Protein AF-A0A2E9KUR5-F1 (afdb_monomer_lite)

Structure (mmCIF, N/CA/C/O backbone):
data_AF-A0A2E9KUR5-F1
#
_entry.id   AF-A0A2E9KUR5-F1
#
loop_
_atom_site.group_PDB
_atom_site.id
_atom_site.type_symbol
_atom_site.label_atom_id
_atom_site.label_alt_id
_atom_site.label_comp_id
_atom_site.label_asym_id
_atom_site.label_entity_id
_atom_site.label_seq_id
_atom_site.pdbx_PDB_ins_code
_atom_site.Cartn_x
_atom_site.Cartn_y
_atom_site.Cartn_z
_atom_site.occupancy
_atom_site.B_iso_or_equiv
_atom_site.auth_seq_id
_atom_site.auth_comp_id
_atom_site.auth_asym_id
_atom_site.auth_atom_id
_atom_site.pdbx_PDB_model_num
ATOM 1 N N . MET A 1 1 ? -22.586 -2.011 13.439 1.00 43.84 1 MET A N 1
ATOM 2 C CA . MET A 1 1 ? -21.573 -2.993 13.870 1.00 43.84 1 MET A CA 1
ATOM 3 C C . MET A 1 1 ? -21.877 -4.255 13.092 1.00 43.84 1 MET A C 1
ATOM 5 O O . MET A 1 1 ? -22.824 -4.937 13.451 1.00 43.84 1 MET A O 1
ATOM 9 N N . ASN A 1 2 ? -21.201 -4.456 11.958 1.00 43.31 2 ASN A N 1
ATOM 10 C CA . ASN A 1 2 ? -21.451 -5.602 11.086 1.00 43.31 2 ASN A CA 1
ATOM 11 C C . ASN A 1 2 ? -20.431 -6.692 11.400 1.00 43.31 2 ASN A C 1
ATOM 13 O O . ASN A 1 2 ? -19.225 -6.463 11.422 1.00 43.31 2 ASN A O 1
ATOM 17 N N . GLU A 1 3 ? -20.982 -7.852 11.708 1.00 47.34 3 GLU A N 1
ATOM 18 C CA . GLU A 1 3 ? -20.351 -9.053 12.224 1.00 47.34 3 GLU A CA 1
ATOM 19 C C . GLU A 1 3 ? -19.924 -9.960 11.055 1.00 47.34 3 GLU A C 1
ATOM 21 O O . GLU A 1 3 ? -20.411 -11.072 10.916 1.00 47.34 3 GLU A O 1
ATOM 26 N N . ASP A 1 4 ? -19.013 -9.470 10.203 1.00 52.12 4 ASP A N 1
ATOM 27 C CA . ASP A 1 4 ? -18.301 -10.263 9.175 1.00 52.12 4 ASP A CA 1
ATOM 28 C C . ASP A 1 4 ? -16.801 -10.407 9.515 1.00 52.12 4 ASP A C 1
ATOM 30 O O . ASP A 1 4 ? -15.937 -10.646 8.673 1.00 52.12 4 ASP A O 1
ATOM 34 N N . THR A 1 5 ? -16.471 -10.317 10.803 1.00 53.66 5 THR A N 1
ATOM 35 C CA . THR A 1 5 ? -15.111 -10.423 11.356 1.00 53.66 5 THR A CA 1
ATOM 36 C C . THR A 1 5 ? -14.489 -11.815 11.257 1.00 53.66 5 THR A C 1
ATOM 38 O O . THR A 1 5 ? -13.407 -12.030 11.798 1.00 53.66 5 THR A O 1
ATOM 41 N N . ASN A 1 6 ? -15.126 -12.790 10.603 1.00 59.75 6 ASN A N 1
ATOM 42 C CA . ASN A 1 6 ? -14.723 -14.175 10.817 1.00 59.75 6 ASN A CA 1
ATOM 43 C C . ASN A 1 6 ? -13.675 -14.727 9.845 1.00 59.75 6 ASN A C 1
ATOM 45 O O . ASN A 1 6 ? -13.120 -15.770 10.172 1.00 59.75 6 ASN A O 1
ATOM 49 N N . LYS A 1 7 ? -13.369 -14.087 8.697 1.00 79.56 7 LYS A N 1
ATOM 50 C CA . LYS A 1 7 ? -12.322 -14.575 7.756 1.00 79.56 7 LYS A CA 1
ATOM 51 C C . LYS A 1 7 ? -11.694 -13.501 6.847 1.00 79.56 7 LYS A C 1
ATOM 53 O O . LYS A 1 7 ? -11.466 -13.777 5.670 1.00 79.56 7 LYS A O 1
ATOM 58 N N . CYS A 1 8 ? -11.403 -12.289 7.325 1.00 91.94 8 CYS A N 1
ATOM 59 C CA . CYS A 1 8 ? -10.591 -11.377 6.506 1.00 91.94 8 CYS A CA 1
ATOM 60 C C . CYS A 1 8 ? -9.144 -11.910 6.422 1.00 91.94 8 CYS A C 1
ATOM 62 O O . CYS A 1 8 ? -8.464 -11.972 7.451 1.00 91.94 8 CYS A O 1
ATOM 64 N N . PRO A 1 9 ? -8.621 -12.265 5.233 1.00 91.06 9 PRO A N 1
ATOM 65 C CA . PRO A 1 9 ? -7.286 -12.852 5.128 1.00 91.06 9 PRO A CA 1
ATOM 66 C C . PRO A 1 9 ? -6.166 -11.857 5.479 1.00 91.06 9 PRO A C 1
ATOM 68 O O . PRO A 1 9 ? -5.087 -12.288 5.884 1.00 91.06 9 PRO A O 1
ATOM 71 N N . LEU A 1 10 ? -6.416 -10.543 5.386 1.00 93.31 10 LEU A N 1
ATOM 72 C CA . LEU A 1 10 ? -5.477 -9.502 5.826 1.00 93.31 10 LEU A CA 1
ATOM 73 C C . LEU A 1 10 ? -5.509 -9.255 7.337 1.00 93.31 10 LEU A C 1
ATOM 75 O O . LEU A 1 10 ? -4.496 -8.843 7.888 1.00 93.31 10 LEU A O 1
ATOM 79 N N . CYS A 1 11 ? -6.616 -9.546 8.025 1.00 93.56 11 CYS A N 1
ATOM 80 C CA . CYS A 1 11 ? -6.621 -9.590 9.491 1.00 93.56 11 CYS A CA 1
ATOM 81 C C . CYS A 1 11 ? -5.870 -10.821 10.004 1.00 93.56 11 CYS A C 1
ATOM 83 O O . CYS A 1 11 ? -5.164 -10.757 11.005 1.00 93.56 11 CYS A O 1
ATOM 85 N N . GLU A 1 12 ? -6.047 -11.958 9.329 1.00 90.75 12 GLU A N 1
ATOM 86 C CA . GLU A 1 12 ? -5.478 -13.229 9.768 1.00 90.75 12 GLU A CA 1
ATOM 87 C C . GLU A 1 12 ? -3.974 -13.344 9.501 1.00 90.75 12 GLU A C 1
ATOM 89 O O . GLU A 1 12 ? -3.287 -14.038 10.247 1.00 90.75 12 GLU A O 1
ATOM 94 N N . LEU A 1 13 ? -3.478 -12.730 8.417 1.00 86.00 13 LEU A N 1
ATOM 95 C CA . LEU A 1 13 ? -2.071 -12.773 7.992 1.00 86.00 13 LEU A CA 1
ATOM 96 C C . LEU A 1 13 ? -1.459 -14.194 7.997 1.00 86.00 13 LEU A C 1
ATOM 98 O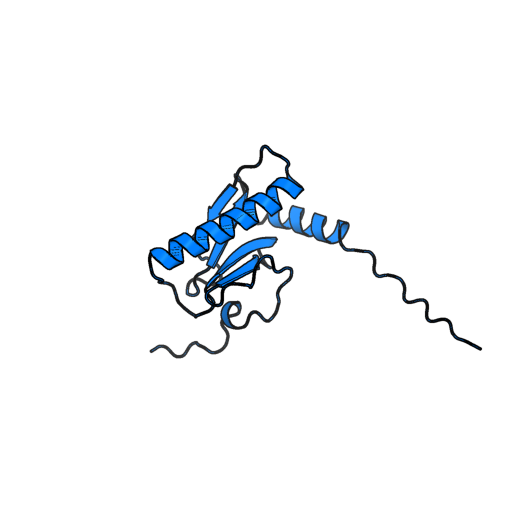 O . LEU A 1 13 ? -0.257 -14.372 8.181 1.00 86.00 13 LEU A O 1
ATOM 102 N N . LYS A 1 14 ? -2.279 -15.234 7.775 1.00 81.31 14 LYS A N 1
ATOM 103 C CA . LYS A 1 14 ? -1.892 -16.654 7.927 1.00 81.31 14 LYS A CA 1
ATOM 104 C C . LYS A 1 14 ? -0.816 -17.123 6.954 1.00 81.31 14 LYS A C 1
ATOM 106 O O . LYS A 1 14 ? -0.183 -18.151 7.186 1.00 81.31 14 LYS A O 1
ATOM 111 N N . THR A 1 15 ? -0.646 -16.438 5.829 1.00 77.44 15 THR A N 1
ATOM 112 C CA . THR A 1 15 ? 0.339 -16.810 4.815 1.00 77.44 15 THR A CA 1
ATOM 113 C C . THR A 1 15 ? 1.017 -15.556 4.300 1.00 77.44 15 THR A C 1
ATOM 115 O O . THR A 1 15 ? 0.411 -14.747 3.601 1.00 77.44 15 THR A O 1
ATOM 118 N N . ILE A 1 16 ? 2.288 -15.415 4.665 1.00 85.50 16 ILE A N 1
ATOM 119 C CA . ILE A 1 16 ? 3.160 -14.331 4.234 1.00 85.50 16 ILE A CA 1
ATOM 120 C C . ILE A 1 16 ? 4.328 -14.968 3.493 1.00 85.50 16 ILE A C 1
ATOM 122 O O . ILE A 1 16 ? 5.020 -15.829 4.032 1.00 85.50 16 ILE A O 1
ATOM 126 N N . ILE A 1 17 ? 4.524 -14.565 2.240 1.00 84.06 17 ILE A N 1
ATOM 127 C CA . ILE A 1 17 ? 5.636 -15.054 1.416 1.00 84.06 17 ILE A CA 1
ATOM 128 C C . ILE A 1 17 ? 6.944 -14.321 1.728 1.00 84.06 17 ILE A C 1
ATOM 130 O O . ILE A 1 17 ? 8.009 -14.929 1.678 1.00 84.06 17 ILE A O 1
ATOM 134 N N . HIS A 1 18 ? 6.869 -13.035 2.070 1.00 91.69 18 HIS A N 1
ATOM 135 C CA . HIS A 1 18 ? 8.010 -12.232 2.490 1.00 91.69 18 HIS A CA 1
ATOM 136 C C . HIS A 1 18 ? 7.537 -11.000 3.269 1.00 91.69 18 HIS A C 1
ATOM 138 O O . HIS A 1 18 ? 6.600 -10.329 2.832 1.00 91.69 18 HIS A O 1
ATOM 144 N N . THR A 1 19 ? 8.203 -10.694 4.382 1.00 96.19 19 THR A N 1
ATOM 145 C CA . THR A 1 19 ? 7.970 -9.493 5.198 1.00 96.19 19 THR A CA 1
ATOM 146 C C . THR A 1 19 ? 9.135 -8.528 5.015 1.00 96.19 19 THR A C 1
ATOM 148 O O . THR A 1 19 ? 10.287 -8.929 5.149 1.00 96.19 19 THR A O 1
ATOM 151 N N . TYR A 1 20 ? 8.838 -7.260 4.733 1.00 96.56 20 TYR A N 1
ATOM 152 C CA . TYR A 1 20 ? 9.831 -6.188 4.617 1.00 96.56 20 TYR A CA 1
ATOM 153 C C . TYR A 1 20 ? 9.982 -5.394 5.909 1.00 96.56 20 TYR A C 1
ATOM 155 O O . TYR A 1 20 ? 11.100 -5.070 6.299 1.00 96.56 20 TYR A O 1
ATOM 163 N N . ASP A 1 21 ? 8.860 -5.064 6.546 1.00 97.19 21 ASP A N 1
ATOM 164 C CA . ASP A 1 21 ? 8.820 -4.278 7.775 1.00 97.19 21 ASP A CA 1
ATOM 165 C C . ASP A 1 21 ? 7.596 -4.682 8.600 1.00 97.19 21 ASP A C 1
ATOM 167 O O . ASP A 1 21 ? 6.478 -4.724 8.083 1.00 97.19 21 ASP A O 1
ATOM 171 N N . ASP A 1 22 ? 7.834 -4.987 9.871 1.00 97.00 22 ASP A N 1
ATOM 172 C CA . ASP A 1 22 ? 6.814 -5.297 10.874 1.00 97.00 22 ASP A CA 1
ATOM 173 C C . ASP A 1 22 ? 7.105 -4.591 12.213 1.00 97.00 22 ASP A C 1
ATOM 175 O O . ASP A 1 22 ? 6.815 -5.092 13.297 1.00 97.00 22 ASP A O 1
ATOM 179 N N . SER A 1 23 ? 7.800 -3.454 12.150 1.00 97.12 23 SER A N 1
ATOM 180 C CA . SER A 1 23 ? 8.236 -2.718 13.340 1.00 97.12 23 SER A CA 1
ATOM 181 C C . SER A 1 23 ? 7.163 -1.787 13.909 1.00 97.12 23 SER A C 1
ATOM 183 O O . SER A 1 23 ? 7.172 -1.515 15.112 1.00 97.12 23 SER A O 1
ATOM 185 N N . ASP A 1 24 ? 6.234 -1.309 13.076 1.00 98.06 24 ASP A N 1
ATOM 186 C CA . ASP A 1 24 ? 5.126 -0.457 13.506 1.00 98.06 24 ASP A CA 1
ATOM 187 C C . ASP A 1 24 ? 3.905 -1.316 13.888 1.00 98.06 24 ASP A C 1
ATOM 189 O O . ASP A 1 24 ? 3.470 -2.159 13.106 1.00 98.06 24 ASP A O 1
ATOM 193 N N . PRO A 1 25 ? 3.292 -1.121 15.069 1.00 97.38 25 PRO A N 1
ATOM 194 C CA . PRO A 1 25 ? 2.132 -1.911 15.478 1.00 97.38 25 PRO A CA 1
ATOM 195 C C . PRO A 1 25 ? 0.854 -1.606 14.681 1.00 97.38 25 PRO A C 1
ATOM 197 O O . PRO A 1 25 ? -0.128 -2.333 14.825 1.00 97.38 25 PRO A O 1
ATOM 200 N N . ARG A 1 26 ? 0.825 -0.538 13.876 1.00 98.06 26 ARG A N 1
ATOM 201 C CA . ARG A 1 26 ? -0.356 -0.106 13.117 1.00 98.06 26 ARG A CA 1
ATOM 202 C C . ARG A 1 26 ? -0.463 -0.760 11.741 1.00 98.06 26 ARG A C 1
ATOM 204 O O . ARG A 1 26 ? -1.571 -0.959 11.248 1.00 98.06 26 ARG A O 1
ATOM 211 N N . TRP A 1 27 ? 0.657 -1.125 11.118 1.00 98.50 27 TRP A N 1
ATOM 212 C CA . TRP A 1 27 ? 0.690 -1.717 9.777 1.00 98.50 27 TRP A CA 1
ATOM 213 C C . TRP A 1 27 ? 1.807 -2.748 9.626 1.00 98.50 27 TRP A C 1
ATOM 215 O O . TRP A 1 27 ? 2.714 -2.835 10.440 1.00 98.50 27 TRP A O 1
ATOM 225 N N . ILE A 1 28 ? 1.759 -3.514 8.542 1.00 98.19 28 ILE A N 1
ATOM 226 C CA . ILE A 1 28 ? 2.836 -4.412 8.114 1.00 98.19 28 ILE A CA 1
ATOM 227 C C . ILE A 1 28 ? 3.115 -4.188 6.627 1.00 98.19 28 ILE A C 1
ATOM 229 O O . ILE A 1 28 ? 2.185 -3.956 5.850 1.00 98.19 28 ILE A O 1
ATOM 233 N N . ILE A 1 29 ? 4.383 -4.257 6.216 1.00 98.38 29 ILE A N 1
ATOM 234 C CA . ILE A 1 29 ? 4.778 -4.240 4.804 1.00 98.38 29 ILE A CA 1
ATOM 235 C C . ILE A 1 29 ? 5.272 -5.626 4.411 1.00 98.38 29 ILE A C 1
ATOM 237 O O . ILE A 1 29 ? 6.265 -6.130 4.935 1.00 98.38 29 ILE A O 1
ATOM 241 N N . MET A 1 30 ? 4.592 -6.237 3.448 1.00 96.38 30 MET A N 1
ATOM 242 C CA . MET A 1 30 ? 4.848 -7.604 3.005 1.00 96.38 30 MET A CA 1
ATOM 243 C C . MET A 1 30 ? 4.567 -7.762 1.514 1.00 96.38 30 MET A C 1
ATOM 245 O O . MET A 1 30 ? 3.950 -6.900 0.896 1.00 96.38 30 MET A O 1
ATOM 249 N N . ASP A 1 31 ? 5.000 -8.864 0.913 1.00 94.69 31 ASP A N 1
ATOM 250 C CA . ASP A 1 31 ? 4.611 -9.163 -0.462 1.00 94.69 31 ASP A CA 1
ATOM 251 C C . ASP A 1 31 ? 3.165 -9.671 -0.542 1.00 94.69 31 ASP A C 1
ATOM 253 O O . ASP A 1 31 ? 2.754 -10.607 0.145 1.00 94.69 31 ASP A O 1
ATOM 257 N N . CYS A 1 32 ? 2.397 -9.082 -1.456 1.00 93.25 32 CYS A N 1
ATOM 258 C CA . CYS A 1 32 ? 1.086 -9.582 -1.845 1.00 93.25 32 CYS A CA 1
ATOM 259 C C . CYS A 1 32 ? 1.223 -10.945 -2.534 1.00 93.25 32 CYS A C 1
ATOM 261 O O . CYS A 1 32 ? 1.919 -11.057 -3.542 1.00 93.25 32 CYS A O 1
ATOM 263 N N . MET A 1 33 ? 0.503 -11.972 -2.075 1.00 89.06 33 MET A N 1
ATOM 264 C CA . MET A 1 33 ? 0.551 -13.313 -2.687 1.00 89.06 33 MET A CA 1
ATOM 265 C C . MET A 1 33 ? 0.029 -13.349 -4.132 1.00 89.06 33 MET A C 1
ATOM 267 O O . MET A 1 33 ? 0.427 -14.197 -4.938 1.00 89.06 33 MET A O 1
ATOM 271 N N . ASN A 1 34 ? -0.854 -12.414 -4.483 1.00 88.75 34 ASN A N 1
ATOM 272 C CA . ASN A 1 34 ? -1.447 -12.364 -5.814 1.00 88.75 34 ASN A CA 1
ATOM 273 C C . ASN A 1 34 ? -0.603 -11.519 -6.765 1.00 88.75 34 ASN A C 1
ATOM 275 O O . ASN A 1 34 ? -0.380 -11.929 -7.901 1.00 88.75 34 ASN A O 1
ATOM 279 N N . CYS A 1 35 ? -0.082 -10.378 -6.316 1.00 90.25 35 CYS A N 1
ATOM 280 C CA . CYS A 1 35 ? 0.717 -9.500 -7.171 1.00 90.25 35 CYS A CA 1
ATOM 281 C C . CYS A 1 35 ? 2.216 -9.838 -7.173 1.00 90.25 35 CYS A C 1
ATOM 283 O O . CYS A 1 35 ? 2.883 -9.525 -8.155 1.00 90.25 35 CYS A O 1
ATOM 285 N N . ILE A 1 36 ? 2.732 -10.467 -6.111 1.00 90.44 36 ILE A N 1
ATOM 286 C CA . ILE A 1 36 ? 4.170 -10.646 -5.829 1.00 90.44 36 ILE A CA 1
ATOM 287 C C . ILE A 1 36 ? 4.899 -9.287 -5.787 1.00 90.44 36 ILE A C 1
ATOM 289 O O . ILE A 1 36 ? 6.013 -9.114 -6.277 1.00 90.44 36 ILE A O 1
ATOM 293 N N . LEU A 1 37 ? 4.222 -8.285 -5.224 1.00 92.88 37 LEU A N 1
ATOM 294 C CA . LEU A 1 37 ? 4.704 -6.914 -5.066 1.00 92.88 37 LEU A CA 1
ATOM 295 C C . LEU A 1 37 ? 4.540 -6.471 -3.611 1.00 92.88 37 LEU A C 1
ATOM 297 O O . LEU A 1 37 ? 3.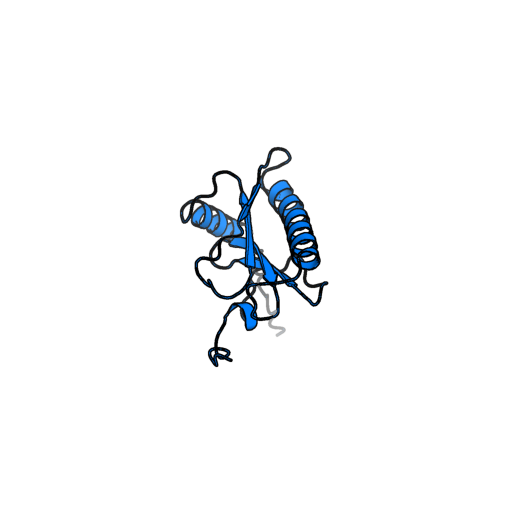593 -6.942 -2.968 1.00 92.88 37 LEU A O 1
ATOM 301 N N . PRO A 1 38 ? 5.368 -5.525 -3.125 1.00 96.50 38 PRO A N 1
ATOM 302 C CA . PRO A 1 38 ? 5.201 -4.961 -1.799 1.00 96.50 38 PRO A CA 1
ATOM 303 C C . PRO A 1 38 ? 3.825 -4.337 -1.658 1.00 96.50 38 PRO A C 1
ATOM 305 O O . PRO A 1 38 ? 3.377 -3.567 -2.514 1.00 96.50 38 PRO A O 1
ATOM 308 N N . MET A 1 39 ? 3.182 -4.646 -0.548 1.00 97.88 39 MET A N 1
ATOM 309 C CA . MET A 1 39 ? 1.995 -3.966 -0.087 1.00 97.88 39 MET A CA 1
ATOM 310 C C . MET A 1 39 ? 2.150 -3.597 1.377 1.00 97.88 39 MET A C 1
ATOM 312 O O . MET A 1 39 ? 2.761 -4.334 2.149 1.00 97.88 39 MET A O 1
ATOM 316 N N . VAL A 1 40 ? 1.576 -2.460 1.743 1.00 98.56 40 VAL A N 1
ATOM 317 C CA . VAL A 1 40 ? 1.346 -2.105 3.138 1.00 98.56 40 VAL A CA 1
ATOM 318 C C . VAL A 1 40 ? -0.090 -2.450 3.493 1.00 98.56 40 VAL A C 1
ATOM 320 O O . VAL A 1 40 ? -0.998 -2.211 2.696 1.00 98.56 40 VAL A O 1
ATOM 323 N N . VAL A 1 41 ? -0.282 -3.042 4.664 1.00 98.06 41 VAL A N 1
ATOM 324 C CA . VAL A 1 41 ? -1.577 -3.485 5.179 1.00 98.06 41 VAL A CA 1
ATOM 325 C C . VAL A 1 41 ? -1.771 -2.856 6.549 1.00 98.06 41 VAL A C 1
ATOM 327 O O . VAL A 1 41 ? -0.949 -3.080 7.439 1.00 98.06 41 VAL A O 1
ATOM 330 N N . TRP A 1 42 ? -2.845 -2.088 6.730 1.00 98.19 42 TRP A N 1
ATOM 331 C CA . TRP A 1 42 ? -3.242 -1.622 8.059 1.00 98.19 42 TRP A CA 1
ATOM 332 C C . TRP A 1 42 ? -3.694 -2.821 8.896 1.00 98.19 42 TRP A C 1
ATOM 334 O O . TRP A 1 42 ? -4.370 -3.703 8.379 1.00 98.19 42 TRP A O 1
ATOM 344 N N . ARG A 1 43 ? -3.302 -2.922 10.165 1.00 96.00 43 ARG A N 1
ATOM 345 C CA . ARG A 1 43 ? -3.531 -4.149 10.950 1.00 96.00 43 ARG A CA 1
ATOM 346 C C . ARG A 1 43 ? -4.979 -4.306 11.401 1.00 96.00 43 ARG A C 1
ATOM 348 O O . ARG A 1 43 ? -5.510 -5.416 11.372 1.00 96.00 43 ARG A O 1
ATOM 355 N N . GLU A 1 44 ? -5.616 -3.215 11.808 1.00 95.25 44 GLU A N 1
ATOM 356 C CA . GLU A 1 44 ? -7.035 -3.239 12.158 1.00 95.25 44 GLU A CA 1
ATOM 357 C C . GLU A 1 44 ? -7.899 -3.337 10.895 1.00 95.25 44 GLU A C 1
ATOM 359 O O . GLU A 1 44 ? -7.532 -2.848 9.828 1.00 95.25 44 GLU A O 1
ATOM 364 N N . HIS A 1 45 ? -9.066 -3.969 11.004 1.00 95.44 45 HIS A N 1
ATOM 365 C CA . HIS A 1 45 ? -10.015 -4.007 9.895 1.00 95.44 45 HIS A CA 1
ATOM 366 C C . HIS A 1 45 ? -10.697 -2.641 9.764 1.00 95.44 45 HIS A C 1
ATOM 368 O O . HIS A 1 45 ? -11.705 -2.365 10.414 1.00 95.44 45 HIS A O 1
ATOM 374 N N . ALA A 1 46 ? -10.108 -1.772 8.953 1.00 95.12 46 ALA A N 1
ATOM 375 C CA . ALA A 1 46 ? -10.583 -0.422 8.707 1.00 95.12 46 ALA A CA 1
ATOM 376 C C . ALA A 1 46 ? -10.332 -0.038 7.249 1.00 95.12 46 ALA A C 1
ATOM 378 O O . ALA A 1 46 ? -9.428 -0.577 6.612 1.00 95.12 46 ALA A O 1
ATOM 379 N N . MET A 1 47 ? -11.112 0.921 6.750 1.00 96.25 47 MET A N 1
ATOM 380 C CA . MET A 1 47 ? -10.885 1.579 5.456 1.00 96.25 47 MET A CA 1
ATOM 381 C C . MET A 1 47 ? -10.413 3.023 5.600 1.00 96.25 47 MET A C 1
ATOM 383 O O . MET A 1 47 ? -9.746 3.540 4.707 1.00 96.25 47 MET A O 1
ATOM 387 N N . ASP A 1 48 ? -10.700 3.636 6.745 1.00 95.00 48 ASP A N 1
ATOM 388 C CA . ASP A 1 48 ? -10.344 5.010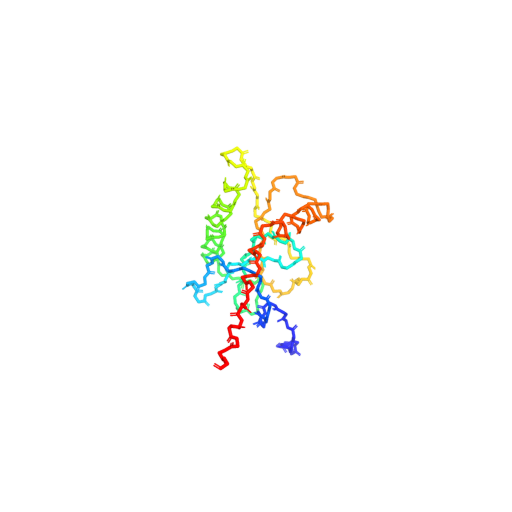 7.051 1.00 95.00 48 ASP A CA 1
ATOM 389 C C . ASP A 1 48 ? -9.392 5.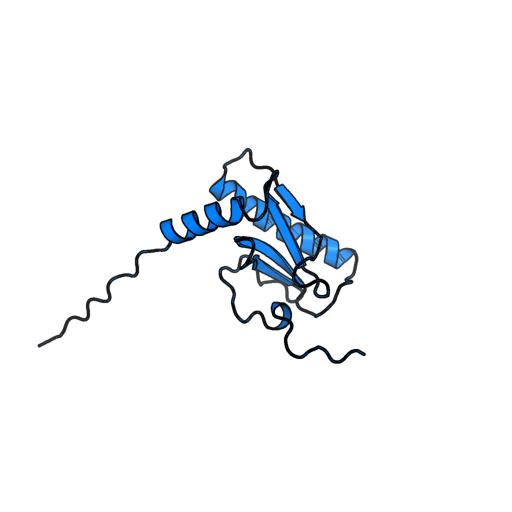042 8.246 1.00 95.00 48 ASP A C 1
ATOM 391 O O . ASP A 1 48 ? -9.613 4.382 9.263 1.00 95.00 48 ASP A O 1
ATOM 395 N N . ILE A 1 49 ? -8.331 5.830 8.110 1.00 97.50 49 ILE A N 1
ATOM 396 C CA . ILE A 1 49 ? -7.320 6.098 9.137 1.00 97.50 49 ILE A CA 1
ATOM 397 C C . ILE A 1 49 ? -7.035 7.600 9.162 1.00 97.50 49 ILE A C 1
ATOM 399 O O . ILE A 1 49 ? -7.467 8.333 8.268 1.00 97.50 49 ILE A O 1
ATOM 403 N N . SER A 1 50 ? -6.315 8.086 10.174 1.00 98.44 50 SER A N 1
ATOM 404 C CA . SER A 1 50 ? -5.975 9.511 10.226 1.00 98.44 50 SER A CA 1
ATOM 405 C C . SER A 1 50 ? -5.096 9.922 9.035 1.00 98.44 50 SER A C 1
ATOM 407 O O . SER A 1 50 ? -4.332 9.117 8.499 1.00 98.44 50 SER A O 1
ATOM 409 N N . GLU A 1 51 ? -5.155 11.193 8.626 1.00 98.31 51 GLU A N 1
ATOM 410 C CA . GLU A 1 51 ? -4.284 11.714 7.557 1.00 98.31 51 GLU A CA 1
ATOM 411 C C . GLU A 1 51 ? -2.798 11.512 7.878 1.00 98.31 51 GLU A C 1
ATOM 413 O O . GLU A 1 51 ? -2.002 11.192 6.996 1.00 98.31 51 GLU A O 1
ATOM 418 N N . LYS A 1 52 ? -2.439 11.644 9.160 1.00 98.44 52 LYS A N 1
ATOM 419 C CA . LYS A 1 52 ? -1.084 11.399 9.650 1.00 98.44 52 LYS A CA 1
ATOM 420 C C . LYS A 1 52 ? -0.676 9.939 9.446 1.00 98.44 52 LYS A C 1
ATOM 422 O O . LYS A 1 52 ? 0.390 9.688 8.892 1.00 98.44 52 LYS A O 1
ATOM 427 N N . ASP A 1 53 ? -1.519 8.993 9.857 1.00 98.62 53 ASP A N 1
ATOM 428 C CA . ASP A 1 53 ? -1.244 7.562 9.686 1.00 98.62 53 ASP A CA 1
ATOM 429 C C . ASP A 1 53 ? -1.155 7.190 8.202 1.00 98.62 53 ASP A C 1
ATOM 431 O O . ASP A 1 53 ? -0.254 6.464 7.796 1.00 98.62 53 ASP A O 1
ATOM 435 N N . SER A 1 54 ? -2.045 7.748 7.377 1.00 98.50 54 SER A N 1
ATOM 436 C CA . SER A 1 54 ? -2.046 7.581 5.920 1.00 98.50 54 SER A CA 1
ATOM 437 C C . SER A 1 54 ? -0.727 8.037 5.289 1.00 98.50 54 SER A C 1
ATOM 439 O O . SER A 1 54 ? -0.139 7.308 4.488 1.00 98.50 54 SER A O 1
ATOM 441 N N . PHE A 1 55 ? -0.228 9.209 5.690 1.00 98.62 55 PHE A N 1
ATOM 442 C CA . PHE A 1 55 ? 1.054 9.739 5.232 1.00 98.62 55 PHE A CA 1
ATOM 443 C C . PHE A 1 55 ? 2.234 8.862 5.675 1.00 98.62 55 PHE A C 1
ATOM 445 O O . PHE A 1 55 ? 3.060 8.475 4.849 1.00 98.62 55 PHE A O 1
ATOM 452 N N . GLU A 1 56 ? 2.306 8.506 6.960 1.00 98.62 56 GLU A N 1
ATOM 453 C CA . GLU A 1 56 ? 3.396 7.685 7.504 1.00 98.62 56 GLU A CA 1
ATOM 454 C C . GLU A 1 56 ? 3.432 6.282 6.875 1.00 98.62 56 GLU A C 1
ATOM 456 O O . GLU A 1 56 ? 4.505 5.788 6.518 1.00 98.62 56 GLU A O 1
ATOM 461 N N . MET A 1 57 ? 2.261 5.674 6.676 1.00 98.50 57 MET A N 1
ATOM 462 C CA . MET A 1 57 ? 2.108 4.361 6.052 1.00 98.50 57 MET A CA 1
ATOM 463 C C . MET A 1 57 ? 2.534 4.375 4.575 1.00 98.50 57 MET A C 1
ATOM 465 O O . MET A 1 57 ? 3.207 3.451 4.109 1.00 98.50 57 MET A O 1
ATOM 469 N N . GLU A 1 58 ? 2.188 5.431 3.827 1.00 98.75 58 GLU A N 1
ATOM 470 C CA . GLU A 1 58 ? 2.628 5.593 2.438 1.00 98.75 58 GLU A CA 1
ATOM 471 C C . GLU A 1 58 ? 4.149 5.763 2.341 1.00 98.75 58 GLU A C 1
ATOM 473 O O . GLU A 1 58 ? 4.794 5.098 1.528 1.00 98.75 58 GLU A O 1
ATOM 478 N N . GLU A 1 59 ? 4.735 6.613 3.185 1.00 98.62 59 GLU A N 1
ATOM 479 C CA . GLU A 1 59 ? 6.180 6.853 3.218 1.00 98.62 59 GLU A CA 1
ATOM 480 C C . GLU A 1 59 ? 6.969 5.586 3.571 1.00 98.62 59 GLU A C 1
ATOM 482 O O . GLU A 1 59 ? 8.013 5.308 2.972 1.00 98.62 59 GLU A O 1
ATOM 487 N N . ALA A 1 60 ? 6.465 4.777 4.506 1.00 98.56 60 ALA A N 1
ATOM 488 C CA . ALA A 1 60 ? 7.060 3.487 4.837 1.00 98.56 60 ALA A CA 1
ATOM 489 C C . ALA A 1 60 ? 7.058 2.542 3.619 1.00 98.56 60 ALA A C 1
ATOM 491 O O . ALA A 1 60 ? 8.095 1.967 3.271 1.00 98.56 60 ALA A O 1
ATOM 492 N N . LEU A 1 61 ? 5.933 2.452 2.900 1.00 98.62 61 LEU A N 1
ATOM 493 C CA . LEU A 1 61 ? 5.835 1.642 1.684 1.00 98.62 61 LEU A CA 1
ATOM 494 C C . LEU A 1 61 ? 6.773 2.139 0.574 1.00 98.62 61 LEU A C 1
ATOM 496 O O . LEU A 1 61 ? 7.405 1.328 -0.104 1.00 98.62 61 LEU A O 1
ATOM 500 N N . ARG A 1 62 ? 6.908 3.458 0.397 1.00 98.00 62 ARG A N 1
ATOM 501 C CA . ARG A 1 62 ? 7.825 4.060 -0.586 1.00 98.00 62 ARG A CA 1
ATOM 502 C C . ARG A 1 62 ? 9.278 3.674 -0.331 1.00 98.00 62 ARG A C 1
ATOM 504 O O . ARG A 1 62 ? 9.979 3.306 -1.271 1.00 98.00 62 ARG A O 1
ATOM 511 N N . LYS A 1 63 ? 9.725 3.688 0.928 1.00 97.38 63 LYS A N 1
ATOM 512 C CA . LYS A 1 63 ? 11.086 3.258 1.299 1.00 97.38 63 LYS A CA 1
ATOM 513 C C . LYS A 1 63 ? 11.343 1.802 0.913 1.00 97.38 63 LYS A C 1
ATOM 515 O O . LYS A 1 63 ? 12.366 1.499 0.303 1.00 97.38 63 LYS A O 1
ATOM 520 N N . VAL A 1 64 ? 10.391 0.913 1.203 1.00 96.69 64 VAL A N 1
ATOM 521 C CA . VAL A 1 64 ? 10.480 -0.503 0.816 1.00 96.69 64 VAL A CA 1
ATOM 522 C C . VAL A 1 64 ? 10.490 -0.671 -0.705 1.00 96.69 64 VAL A C 1
ATOM 524 O O . VAL A 1 64 ? 11.294 -1.440 -1.232 1.00 96.69 64 VAL A O 1
ATOM 527 N N . ALA A 1 65 ? 9.634 0.064 -1.418 1.00 95.06 65 ALA A N 1
ATOM 528 C CA . ALA A 1 65 ? 9.553 0.023 -2.874 1.00 95.06 65 ALA A CA 1
ATOM 529 C C . ALA A 1 65 ? 10.878 0.424 -3.535 1.00 95.06 65 ALA A C 1
ATOM 531 O O . ALA A 1 65 ? 11.347 -0.281 -4.425 1.00 95.06 65 ALA A O 1
ATOM 532 N N . VAL A 1 66 ? 11.506 1.504 -3.057 1.00 93.50 66 VAL A N 1
ATOM 533 C CA . VAL A 1 66 ? 12.823 1.953 -3.530 1.00 93.50 66 VAL A CA 1
ATOM 534 C C . VAL A 1 66 ? 13.853 0.840 -3.368 1.00 93.50 66 VAL A C 1
ATOM 536 O O . VAL A 1 66 ? 14.474 0.443 -4.347 1.00 93.50 66 VAL A O 1
ATOM 539 N N . CYS A 1 67 ? 13.979 0.265 -2.171 1.00 90.56 67 CYS A N 1
ATOM 540 C CA . CYS A 1 67 ? 14.939 -0.810 -1.925 1.00 90.56 67 CYS A CA 1
ATOM 541 C C . CYS A 1 67 ? 14.686 -2.042 -2.810 1.00 90.56 67 CYS A C 1
ATOM 543 O O . CYS A 1 67 ? 15.629 -2.592 -3.379 1.00 90.56 67 CYS A O 1
ATOM 545 N N . LYS A 1 68 ? 13.424 -2.475 -2.947 1.00 88.31 68 LYS A N 1
ATOM 546 C CA . LYS A 1 68 ? 13.080 -3.664 -3.740 1.00 88.31 68 LYS A CA 1
ATOM 547 C C . LYS A 1 68 ? 13.356 -3.457 -5.225 1.00 88.31 68 LYS A C 1
ATOM 549 O O . LYS A 1 68 ? 13.980 -4.315 -5.843 1.00 88.31 68 LYS A O 1
ATOM 554 N N . PHE A 1 69 ? 12.875 -2.356 -5.795 1.00 87.81 69 PHE A N 1
ATOM 555 C CA . PHE A 1 69 ? 12.949 -2.141 -7.237 1.00 87.81 69 PHE A CA 1
ATOM 556 C C . PHE A 1 69 ? 14.340 -1.698 -7.689 1.00 87.81 69 PHE A C 1
ATOM 558 O O . PHE A 1 69 ? 14.789 -2.158 -8.735 1.00 87.81 69 PHE A O 1
ATOM 565 N N . MET A 1 70 ? 15.087 -0.939 -6.875 1.00 84.62 70 MET A N 1
ATOM 566 C CA . MET A 1 70 ? 16.509 -0.688 -7.150 1.00 84.62 70 MET A CA 1
ATOM 567 C C . MET A 1 70 ? 17.302 -1.988 -7.275 1.00 84.62 70 MET A C 1
ATOM 569 O O . MET A 1 70 ? 18.149 -2.117 -8.156 1.00 84.62 70 MET A O 1
ATOM 573 N N . ALA A 1 71 ? 17.027 -2.961 -6.401 1.00 76.88 71 ALA A N 1
ATOM 574 C CA . ALA A 1 71 ? 17.722 -4.241 -6.411 1.00 76.88 71 ALA A CA 1
ATOM 575 C C . ALA A 1 71 ? 17.397 -5.095 -7.651 1.00 76.88 71 ALA A C 1
ATOM 577 O O . ALA A 1 71 ? 18.226 -5.911 -8.049 1.00 76.88 71 ALA A O 1
ATOM 578 N N . SER A 1 72 ? 16.215 -4.928 -8.258 1.00 73.19 72 SER A N 1
ATOM 579 C CA . SER A 1 72 ? 15.789 -5.713 -9.424 1.00 73.19 72 SER A CA 1
ATOM 580 C C . SER A 1 72 ? 16.018 -5.026 -10.771 1.00 73.19 72 SER A C 1
ATOM 582 O O . SER A 1 72 ? 16.307 -5.711 -11.747 1.00 73.19 72 SER A O 1
ATOM 584 N N . GLU A 1 73 ? 15.864 -3.703 -10.842 1.00 75.00 73 GLU A N 1
ATOM 585 C CA . GLU A 1 73 ? 15.806 -2.938 -12.099 1.00 75.00 73 GLU A CA 1
ATOM 586 C C . GLU A 1 73 ? 16.922 -1.884 -12.228 1.00 75.00 73 GLU A C 1
ATOM 588 O O . GLU A 1 73 ? 17.098 -1.304 -13.298 1.00 75.00 73 GLU A O 1
ATOM 593 N N . GLY A 1 74 ? 17.729 -1.662 -11.183 1.00 73.06 74 GLY A N 1
ATOM 594 C CA . GLY A 1 74 ? 18.797 -0.657 -11.185 1.00 73.06 74 GLY A CA 1
ATOM 595 C C . GLY A 1 74 ? 18.300 0.748 -10.826 1.00 73.06 74 GLY A C 1
ATOM 596 O O . GLY A 1 74 ? 17.283 0.901 -10.159 1.00 73.06 74 GLY A O 1
ATOM 597 N N . SER A 1 75 ? 19.042 1.793 -11.207 1.00 74.25 75 SER A N 1
ATOM 598 C CA . SER A 1 75 ? 18.764 3.183 -10.794 1.00 74.25 75 SER A CA 1
ATOM 599 C C . SER A 1 75 ? 17.592 3.850 -11.514 1.00 74.25 75 SER A C 1
ATOM 601 O O . SER A 1 75 ? 17.065 4.836 -11.007 1.00 74.25 75 SER A O 1
ATOM 603 N N . ASP A 1 76 ? 17.180 3.320 -12.666 1.00 78.62 76 ASP A N 1
ATOM 604 C CA . ASP A 1 76 ? 16.268 4.001 -13.598 1.00 78.62 76 ASP A CA 1
ATOM 605 C C . ASP A 1 76 ? 14.823 3.475 -13.499 1.00 78.62 76 ASP A C 1
ATOM 607 O O . ASP A 1 76 ? 14.038 3.564 -14.443 1.00 78.62 76 ASP A O 1
ATOM 611 N N . PHE A 1 77 ? 14.463 2.904 -12.349 1.00 84.62 77 PHE A N 1
ATOM 612 C CA . PHE A 1 77 ? 13.135 2.354 -12.097 1.00 84.62 77 PHE A CA 1
ATOM 613 C C . PHE A 1 77 ? 12.114 3.456 -11.775 1.00 84.62 77 PHE A C 1
ATOM 615 O O . PHE A 1 77 ? 12.391 4.423 -11.064 1.00 84.62 77 PHE A O 1
ATOM 622 N N . GLU A 1 78 ? 10.883 3.270 -12.245 1.00 91.81 78 GLU A N 1
ATOM 623 C CA . GLU A 1 78 ? 9.743 4.119 -11.902 1.00 91.81 78 GLU A CA 1
ATOM 624 C C . GLU A 1 78 ? 8.651 3.272 -11.240 1.00 91.81 78 GLU A C 1
ATOM 626 O O . GLU A 1 78 ? 8.350 2.165 -11.689 1.00 91.81 78 GLU A O 1
ATOM 631 N N . TYR A 1 79 ? 8.008 3.796 -10.195 1.00 95.38 79 TYR A N 1
ATOM 632 C CA . TYR A 1 79 ? 6.913 3.115 -9.502 1.00 95.38 79 TYR A CA 1
ATOM 633 C C . TYR A 1 79 ? 5.864 4.106 -8.987 1.00 95.38 79 TYR A C 1
ATOM 635 O O . TYR A 1 79 ? 6.094 5.314 -8.918 1.00 95.38 79 TYR A O 1
ATOM 643 N N . TYR A 1 80 ? 4.700 3.589 -8.603 1.00 96.50 80 TYR A N 1
ATOM 644 C CA . TYR A 1 80 ? 3.625 4.354 -7.977 1.00 96.50 80 TYR A CA 1
ATOM 645 C C . TYR A 1 80 ? 2.968 3.566 -6.841 1.00 96.50 80 TYR A C 1
ATOM 647 O O . TYR A 1 80 ? 3.074 2.339 -6.772 1.00 96.50 80 TYR A O 1
ATOM 655 N N . ILE A 1 81 ? 2.283 4.283 -5.949 1.00 98.06 81 ILE A N 1
ATOM 656 C CA . ILE A 1 81 ? 1.463 3.684 -4.893 1.00 98.06 81 ILE A CA 1
ATOM 657 C C . ILE A 1 81 ? 0.032 3.543 -5.415 1.00 98.06 81 ILE A C 1
ATOM 659 O O . ILE A 1 81 ? -0.652 4.533 -5.666 1.00 98.06 81 ILE A O 1
ATOM 663 N N . ASP A 1 82 ? -0.411 2.303 -5.602 1.00 97.56 82 ASP A N 1
ATOM 664 C CA . ASP A 1 82 ?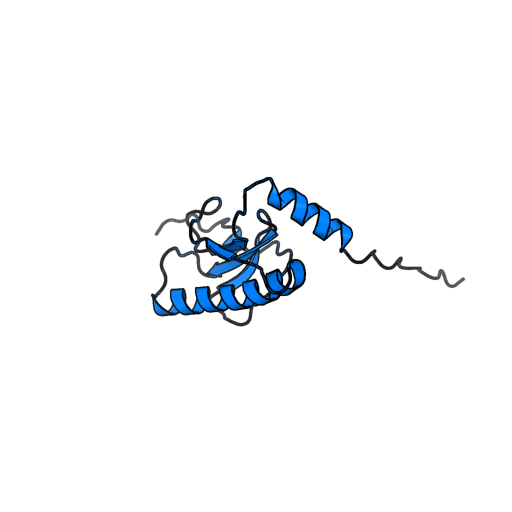 -1.783 1.964 -5.963 1.00 97.56 82 ASP A CA 1
ATOM 665 C C . ASP A 1 82 ? -2.633 1.842 -4.699 1.00 97.56 82 ASP A C 1
ATOM 667 O O . ASP A 1 82 ? -2.505 0.877 -3.938 1.00 97.56 82 ASP A O 1
ATOM 671 N N . LYS A 1 83 ? -3.510 2.828 -4.503 1.00 97.19 83 LYS A N 1
ATOM 672 C CA . LYS A 1 83 ? -4.427 2.888 -3.364 1.00 97.19 83 LYS A CA 1
ATOM 673 C C . LYS A 1 83 ? -5.795 2.256 -3.630 1.00 97.19 83 LYS A C 1
ATOM 675 O O . LYS A 1 83 ? -6.669 2.379 -2.783 1.00 97.19 83 LYS A O 1
ATOM 680 N N . VAL A 1 84 ? -6.002 1.601 -4.776 1.00 94.19 84 VAL A N 1
ATOM 681 C CA . VAL A 1 84 ? -7.290 0.982 -5.129 1.00 94.19 84 VAL A CA 1
ATOM 682 C C . VAL A 1 84 ? -7.358 -0.462 -4.626 1.00 94.19 84 VAL A C 1
ATOM 684 O O . VAL A 1 84 ? -6.680 -1.349 -5.160 1.00 94.19 84 VAL A O 1
ATOM 687 N N . GLN A 1 85 ? -8.229 -0.720 -3.648 1.00 92.19 85 GLN A N 1
ATOM 688 C CA . GLN A 1 85 ? -8.522 -2.065 -3.145 1.00 92.19 85 GLN A CA 1
ATOM 689 C C . GLN A 1 85 ? -9.411 -2.810 -4.152 1.00 92.19 85 GLN A C 1
ATOM 691 O O . GLN A 1 85 ? -10.428 -2.288 -4.602 1.00 92.19 85 GLN A O 1
ATOM 696 N N . ARG A 1 86 ? -9.015 -4.029 -4.544 1.00 88.75 86 ARG A N 1
ATOM 697 C CA . ARG A 1 86 ? -9.756 -4.835 -5.538 1.00 88.75 86 ARG A CA 1
ATOM 698 C C . ARG A 1 86 ? -10.273 -6.142 -4.961 1.00 88.75 86 ARG A C 1
ATOM 700 O O . ARG A 1 86 ? -11.474 -6.366 -4.958 1.00 88.75 86 ARG A O 1
ATOM 707 N N . GLU A 1 87 ? -9.374 -7.004 -4.493 1.00 89.62 87 GLU A N 1
ATOM 708 C CA . GLU A 1 87 ? -9.758 -8.334 -3.995 1.00 89.62 87 GLU A CA 1
ATOM 709 C C . GLU A 1 87 ? -10.358 -8.285 -2.589 1.00 89.62 87 GLU A C 1
ATOM 711 O O . GLU A 1 87 ? -11.247 -9.071 -2.280 1.00 89.62 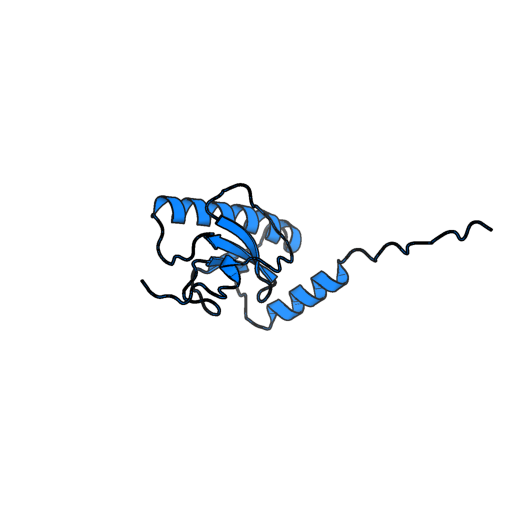87 GLU A O 1
ATOM 716 N N . ILE A 1 88 ? -9.884 -7.359 -1.755 1.00 92.62 88 ILE A N 1
ATOM 717 C CA . ILE A 1 88 ? -10.317 -7.194 -0.363 1.00 92.62 88 ILE A CA 1
ATOM 718 C C . ILE A 1 88 ? -10.712 -5.725 -0.194 1.00 92.62 88 ILE A C 1
ATOM 720 O O . ILE A 1 88 ? -9.893 -4.914 0.240 1.00 92.62 88 ILE A O 1
ATOM 724 N N . PRO A 1 89 ? -11.900 -5.343 -0.691 1.00 94.56 89 PRO A N 1
ATOM 725 C CA . PRO A 1 89 ? -12.295 -3.944 -0.841 1.00 94.56 89 PRO A CA 1
ATOM 726 C C . PRO A 1 89 ? -12.582 -3.230 0.487 1.00 94.56 89 PRO A C 1
ATOM 728 O O . PRO A 1 89 ? -12.690 -2.010 0.488 1.00 94.56 89 PRO A O 1
ATOM 731 N N . ASP A 1 90 ? -12.718 -3.973 1.585 1.00 95.38 90 ASP A N 1
ATOM 732 C CA . ASP A 1 90 ? -13.112 -3.504 2.917 1.00 95.38 90 ASP A CA 1
ATOM 733 C C . ASP A 1 90 ? -11.970 -3.504 3.949 1.00 95.38 90 ASP A C 1
ATOM 735 O O . ASP A 1 90 ? -12.183 -3.137 5.102 1.00 95.38 90 ASP A O 1
ATOM 739 N N . HIS A 1 91 ? -10.743 -3.841 3.539 1.00 95.81 91 HIS A N 1
ATOM 740 C CA . HIS A 1 91 ? -9.558 -3.784 4.397 1.00 95.81 91 HIS A CA 1
ATOM 741 C C . HIS A 1 91 ? -8.484 -2.904 3.760 1.00 95.81 91 HIS A C 1
ATOM 743 O O . HIS A 1 91 ? -8.000 -3.194 2.661 1.00 95.81 91 HIS A O 1
ATOM 749 N N . LEU A 1 92 ? -8.057 -1.853 4.460 1.00 98.00 92 LEU A N 1
ATOM 750 C CA . LEU A 1 92 ? -7.086 -0.891 3.954 1.00 98.00 92 LEU A CA 1
ATOM 751 C C . LEU A 1 92 ? -5.720 -1.532 3.678 1.00 98.00 92 LEU A C 1
ATOM 753 O O . LEU A 1 92 ? -4.991 -1.958 4.577 1.00 98.00 92 LEU A O 1
ATOM 757 N N . HIS A 1 93 ? -5.358 -1.549 2.401 1.00 97.94 93 HIS A N 1
ATOM 758 C CA . HIS A 1 93 ? -4.043 -1.959 1.934 1.00 97.94 93 HIS A CA 1
ATOM 759 C C . HIS A 1 93 ? -3.698 -1.249 0.626 1.00 97.94 93 HIS A C 1
ATOM 761 O O . HIS A 1 93 ? -4.583 -0.998 -0.201 1.00 97.94 93 HIS A O 1
ATOM 767 N N . TRP A 1 94 ? -2.416 -0.957 0.414 1.00 98.44 94 TRP A N 1
ATOM 768 C CA . TRP A 1 94 ? -1.907 -0.315 -0.803 1.00 98.44 94 TRP A CA 1
ATOM 769 C C . TRP A 1 94 ? -0.716 -1.074 -1.356 1.00 98.44 94 TRP A C 1
ATOM 771 O O . TRP A 1 94 ? 0.057 -1.652 -0.600 1.00 98.44 94 TRP A O 1
ATOM 781 N N . HIS A 1 95 ? -0.544 -1.039 -2.673 1.00 97.69 95 HIS A N 1
ATOM 782 C CA . HIS A 1 95 ? 0.557 -1.720 -3.349 1.00 97.69 95 HIS A CA 1
ATOM 783 C C . HIS A 1 95 ? 1.563 -0.717 -3.905 1.00 97.69 95 HIS A C 1
ATOM 785 O O . HIS A 1 95 ? 1.171 0.294 -4.479 1.00 97.69 95 HIS A O 1
ATOM 791 N N . ALA A 1 96 ? 2.852 -1.039 -3.837 1.00 97.31 96 ALA A N 1
ATOM 792 C CA . ALA A 1 96 ? 3.856 -0.384 -4.664 1.00 97.31 96 ALA A CA 1
ATOM 793 C C . ALA A 1 96 ? 3.966 -1.132 -5.998 1.00 97.31 96 ALA A C 1
ATOM 795 O O . ALA A 1 96 ? 4.303 -2.317 -6.028 1.00 97.31 96 ALA A O 1
ATOM 796 N N . ARG A 1 97 ? 3.662 -0.456 -7.108 1.00 94.75 97 ARG A N 1
ATOM 797 C CA . ARG A 1 97 ? 3.652 -1.053 -8.450 1.00 94.75 97 ARG A CA 1
ATOM 798 C C . ARG A 1 97 ? 4.685 -0.389 -9.357 1.00 94.75 97 ARG A C 1
ATOM 800 O O . ARG A 1 97 ? 4.692 0.840 -9.419 1.00 94.75 97 ARG A O 1
ATOM 807 N N . PRO A 1 98 ? 5.490 -1.162 -10.108 1.00 92.88 98 PRO A N 1
ATOM 808 C CA . PRO A 1 98 ? 6.302 -0.610 -11.184 1.00 92.88 98 PRO A CA 1
ATOM 809 C C . PRO A 1 98 ? 5.436 0.132 -12.206 1.00 92.88 98 PRO A C 1
ATOM 811 O O . PRO A 1 98 ? 4.271 -0.217 -12.446 1.00 92.88 98 PRO A O 1
ATOM 814 N N . LYS A 1 99 ? 5.995 1.164 -12.829 1.00 90.56 99 LYS A N 1
ATOM 815 C CA . LYS A 1 99 ? 5.338 1.870 -13.927 1.00 90.56 99 LYS A CA 1
ATOM 816 C C . LYS A 1 99 ? 5.063 0.895 -15.070 1.00 90.56 99 LYS A C 1
ATOM 818 O O . LYS A 1 99 ? 5.890 0.061 -15.412 1.00 90.56 99 LYS A O 1
ATOM 823 N N . GLY A 1 100 ? 3.868 0.989 -15.650 1.00 86.50 100 GLY A N 1
ATOM 824 C CA . GLY A 1 100 ? 3.441 0.065 -16.702 1.00 86.50 100 GLY A CA 1
ATOM 825 C C . GLY A 1 100 ? 3.077 -1.338 -16.209 1.00 86.50 100 GLY A C 1
ATOM 826 O O . GLY A 1 100 ? 2.836 -2.209 -17.038 1.00 86.50 100 GLY A O 1
ATOM 827 N N . TRP A 1 101 ? 2.983 -1.577 -14.894 1.00 86.25 101 TRP A N 1
ATOM 828 C CA . TRP A 1 101 ? 2.542 -2.871 -14.374 1.00 86.25 101 TRP A CA 1
ATOM 829 C C . TRP A 1 101 ? 1.135 -3.238 -14.872 1.00 86.25 101 TRP A C 1
ATOM 831 O O . TRP A 1 101 ? 0.170 -2.495 -14.690 1.00 86.25 101 TRP A O 1
ATOM 841 N N . VAL A 1 102 ? 1.027 -4.432 -15.457 1.00 84.25 102 VAL A N 1
ATOM 842 C CA . VAL A 1 102 ? -0.210 -5.023 -15.993 1.00 84.25 102 VAL A CA 1
ATOM 843 C C . VAL A 1 102 ? -0.424 -6.417 -15.409 1.00 84.25 102 VAL A C 1
ATOM 845 O O . VAL A 1 102 ? 0.411 -7.312 -15.585 1.00 84.25 102 VAL A O 1
ATOM 848 N N . PHE A 1 103 ? -1.577 -6.623 -14.773 1.00 81.12 103 PHE A N 1
ATOM 849 C CA . PHE A 1 103 ? -2.051 -7.941 -14.350 1.00 81.12 103 PHE A CA 1
ATOM 850 C C . PHE A 1 103 ? -2.716 -8.698 -15.515 1.00 81.12 103 PHE A C 1
ATOM 852 O O . PHE A 1 103 ? -3.482 -8.081 -16.252 1.00 81.12 103 PHE A O 1
ATOM 859 N N . PRO A 1 104 ? -2.515 -10.023 -15.683 1.00 83.69 104 PRO A N 1
ATOM 860 C CA . PRO A 1 104 ? -1.621 -10.919 -14.940 1.00 83.69 104 PRO A CA 1
ATOM 861 C C . PRO A 1 104 ? -0.230 -11.081 -15.584 1.00 83.69 104 PRO A C 1
ATOM 863 O O . PRO A 1 104 ? 0.520 -11.962 -15.167 1.00 83.69 104 PRO A O 1
ATOM 866 N N . ILE A 1 105 ? 0.106 -10.289 -16.610 1.00 83.19 105 ILE A N 1
ATOM 867 C CA . ILE A 1 105 ? 1.325 -10.442 -17.427 1.00 83.19 105 ILE A CA 1
ATOM 868 C C . ILE A 1 105 ? 2.578 -10.426 -16.540 1.00 83.19 105 ILE A C 1
ATOM 870 O O . ILE A 1 105 ? 3.278 -11.432 -16.444 1.00 83.19 105 ILE A O 1
ATOM 874 N N . HIS A 1 106 ? 2.773 -9.345 -15.785 1.00 81.88 106 HIS A N 1
ATOM 875 C CA . HIS A 1 106 ? 3.974 -9.151 -14.968 1.00 81.88 106 HIS A CA 1
ATOM 876 C C . HIS A 1 106 ? 4.032 -10.103 -13.764 1.00 81.88 106 HIS A C 1
ATOM 878 O O . HIS A 1 106 ? 5.108 -10.486 -13.313 1.00 81.88 106 HIS A O 1
ATOM 884 N N . ARG A 1 107 ? 2.877 -10.562 -13.256 1.00 80.44 107 ARG A N 1
ATOM 885 C CA . ARG A 1 107 ? 2.833 -11.567 -12.179 1.00 80.44 107 ARG A CA 1
ATOM 886 C C . ARG A 1 107 ? 3.529 -12.861 -12.603 1.00 80.44 107 ARG A C 1
ATOM 888 O O . ARG A 1 107 ? 4.257 -13.452 -11.812 1.00 80.44 107 ARG A O 1
ATOM 895 N N . ARG A 1 108 ? 3.282 -13.327 -13.832 1.00 78.31 108 ARG A N 1
ATOM 896 C CA . ARG A 1 108 ? 3.847 -14.592 -14.334 1.00 78.31 108 ARG A CA 1
ATOM 897 C C . ARG A 1 108 ? 5.367 -14.518 -14.446 1.00 78.31 108 ARG A C 1
ATOM 899 O O . ARG A 1 108 ? 6.044 -15.477 -14.088 1.00 78.31 108 ARG A O 1
ATOM 906 N N . GLU A 1 109 ? 5.884 -13.376 -14.884 1.00 76.00 109 GLU A N 1
ATOM 907 C CA . GLU A 1 109 ? 7.322 -13.105 -14.965 1.00 76.00 109 GLU A CA 1
ATOM 908 C C . GLU A 1 109 ? 7.966 -13.099 -13.573 1.00 76.00 109 GLU A C 1
ATOM 910 O O . GLU A 1 109 ? 8.942 -13.813 -13.339 1.00 76.00 109 GLU A O 1
ATOM 915 N N . MET A 1 110 ? 7.363 -12.387 -12.613 1.00 74.25 110 MET A N 1
ATOM 916 C CA . MET A 1 110 ? 7.847 -12.336 -11.228 1.00 74.25 110 MET A CA 1
ATOM 917 C C . MET A 1 110 ? 7.817 -13.712 -10.553 1.00 74.25 110 MET A C 1
ATOM 919 O O . MET A 1 110 ? 8.798 -14.115 -9.933 1.00 74.25 110 MET A O 1
ATOM 923 N N . ALA A 1 111 ? 6.735 -14.478 -10.717 1.00 73.06 111 ALA A N 1
ATOM 924 C CA . ALA A 1 111 ? 6.634 -15.832 -10.173 1.00 73.06 111 ALA A CA 1
ATOM 925 C C . ALA A 1 111 ? 7.709 -16.770 -10.751 1.00 73.06 111 ALA A C 1
ATOM 927 O O . ALA A 1 111 ? 8.316 -17.547 -10.013 1.00 73.06 111 ALA A O 1
ATOM 928 N N . ALA A 1 112 ? 7.996 -16.669 -12.054 1.00 68.81 112 ALA A N 1
ATOM 929 C CA . ALA A 1 112 ? 9.069 -17.433 -12.685 1.00 68.81 112 ALA A CA 1
ATOM 930 C C . ALA A 1 112 ? 10.456 -17.056 -12.136 1.00 68.81 112 ALA A C 1
ATOM 932 O O . ALA A 1 112 ? 11.313 -17.928 -12.003 1.00 68.81 112 ALA A O 1
ATOM 933 N N . ASN A 1 113 ? 10.678 -15.785 -11.792 1.00 67.25 113 ASN A N 1
ATOM 934 C CA . ASN A 1 113 ? 11.934 -15.319 -11.202 1.00 67.25 113 ASN A CA 1
ATOM 935 C C . ASN A 1 113 ? 12.096 -15.748 -9.738 1.00 67.25 113 ASN A C 1
ATOM 937 O O . ASN A 1 113 ? 13.190 -16.155 -9.354 1.00 67.25 113 ASN A O 1
ATOM 941 N N . VAL A 1 114 ? 11.018 -15.744 -8.943 1.00 67.50 114 VAL A N 1
ATOM 942 C CA . VAL A 1 114 ? 11.042 -16.284 -7.572 1.00 67.50 114 VAL A CA 1
ATOM 943 C C . VAL A 1 114 ? 11.471 -17.749 -7.592 1.00 67.50 114 VAL A C 1
ATOM 945 O O . VAL A 1 114 ? 12.407 -18.102 -6.886 1.00 67.50 114 VAL A O 1
ATOM 948 N N . LEU A 1 115 ? 10.868 -18.584 -8.448 1.00 61.75 115 LEU A N 1
ATOM 949 C CA . LEU A 1 115 ? 11.219 -20.009 -8.560 1.00 61.75 115 LEU A CA 1
ATOM 950 C C . LEU A 1 115 ? 12.676 -20.250 -8.984 1.00 61.75 115 LEU A C 1
ATOM 952 O O . LEU A 1 115 ? 13.280 -21.228 -8.556 1.00 61.75 115 LEU A O 1
ATOM 956 N N . LYS A 1 116 ? 13.251 -19.372 -9.813 1.00 60.16 116 LYS A N 1
ATOM 957 C CA . LYS A 1 116 ? 14.656 -19.472 -10.243 1.00 60.16 116 LYS A CA 1
ATOM 958 C C . LYS A 1 116 ? 15.647 -19.062 -9.153 1.00 60.16 116 LYS A C 1
ATOM 960 O O . LYS A 1 116 ? 16.770 -19.554 -9.159 1.00 60.16 116 LYS A O 1
ATOM 965 N N . ASN A 1 117 ? 15.231 -18.184 -8.240 1.00 56.94 117 ASN A N 1
ATOM 966 C CA . ASN A 1 117 ? 16.078 -17.613 -7.194 1.00 56.94 117 ASN A CA 1
ATOM 967 C C . ASN A 1 117 ? 15.810 -18.208 -5.800 1.00 56.94 117 ASN A C 1
ATOM 969 O O . ASN A 1 117 ? 16.380 -17.729 -4.820 1.00 56.94 117 ASN A O 1
ATOM 973 N N . GLN A 1 118 ? 14.962 -19.239 -5.677 1.00 52.12 118 GLN A N 1
ATOM 974 C CA . GLN A 1 118 ? 14.842 -19.970 -4.415 1.00 52.12 118 GLN A CA 1
ATOM 975 C C . GLN A 1 118 ? 16.152 -20.721 -4.135 1.00 52.12 118 GLN A C 1
ATOM 977 O O . GLN A 1 118 ? 16.671 -21.386 -5.038 1.00 52.12 118 GLN A O 1
ATOM 982 N N . PRO A 1 119 ? 16.697 -20.659 -2.905 1.00 47.00 119 PRO A N 1
ATOM 983 C CA . PRO A 1 119 ? 17.841 -21.482 -2.549 1.00 47.00 119 PRO A CA 1
ATOM 984 C C . PRO A 1 119 ? 17.474 -22.954 -2.761 1.00 47.00 119 PRO A C 1
ATOM 986 O O . PRO A 1 119 ? 16.438 -23.421 -2.282 1.00 47.00 119 PRO A O 1
ATOM 989 N N . ILE A 1 120 ? 18.314 -23.683 -3.505 1.00 50.75 120 ILE A N 1
ATOM 990 C CA . ILE A 1 120 ? 18.180 -25.136 -3.644 1.00 50.75 120 ILE A CA 1
ATOM 991 C C . ILE A 1 120 ? 18.203 -25.703 -2.219 1.00 50.75 120 ILE A C 1
ATOM 993 O O . ILE A 1 120 ? 19.158 -25.407 -1.498 1.00 50.75 120 ILE A O 1
ATOM 997 N N . PRO A 1 121 ? 17.197 -26.491 -1.791 1.00 51.34 121 PRO A N 1
ATOM 998 C CA . PRO A 1 121 ? 17.215 -27.090 -0.467 1.00 51.34 121 PRO A CA 1
ATOM 999 C C . PRO A 1 121 ? 18.525 -27.856 -0.293 1.00 51.34 121 PRO A C 1
ATOM 1001 O O . PRO A 1 121 ? 18.823 -28.754 -1.089 1.00 51.34 121 PRO A O 1
ATOM 1004 N N . GLU A 1 122 ? 19.318 -27.490 0.716 1.00 46.62 122 GLU A N 1
ATOM 1005 C CA . GLU A 1 122 ? 20.498 -28.264 1.081 1.00 46.62 122 GLU A CA 1
ATOM 1006 C C . GLU A 1 122 ? 20.034 -29.701 1.312 1.00 46.62 122 GLU A C 1
ATOM 1008 O O . GLU A 1 122 ? 19.189 -29.975 2.170 1.00 46.62 122 GLU A O 1
ATOM 1013 N N . LYS A 1 123 ? 20.527 -30.630 0.486 1.00 49.81 123 LYS A N 1
ATOM 1014 C CA . LYS A 1 123 ? 20.280 -32.055 0.685 1.00 49.81 123 LYS A CA 1
ATOM 1015 C C . LYS A 1 123 ? 20.727 -32.378 2.104 1.00 49.81 123 LYS A C 1
ATOM 1017 O O . LYS A 1 123 ? 21.925 -32.399 2.374 1.00 49.81 123 LYS A O 1
ATOM 1022 N N . VAL A 1 124 ? 19.772 -32.653 2.990 1.00 52.41 124 VAL A N 1
ATOM 1023 C CA . VAL A 1 124 ? 20.046 -33.224 4.307 1.00 52.41 124 VAL A CA 1
ATOM 1024 C C . VAL A 1 124 ? 20.616 -34.619 4.060 1.00 52.41 124 VAL A C 1
ATOM 1026 O O . VAL A 1 124 ? 19.891 -35.610 3.992 1.00 52.41 124 VAL A O 1
ATOM 1029 N N . PHE A 1 125 ? 21.931 -34.701 3.865 1.00 53.31 125 PHE A N 1
ATOM 1030 C CA . PHE A 1 125 ? 22.666 -35.949 3.957 1.00 53.31 125 PHE A CA 1
ATOM 1031 C C . PHE A 1 125 ? 22.586 -36.384 5.418 1.00 53.31 125 PHE A C 1
ATOM 1033 O O . PHE A 1 125 ? 23.407 -36.001 6.249 1.00 53.31 125 PHE A O 1
ATOM 1040 N N . ARG A 1 126 ? 21.574 -37.189 5.750 1.00 50.66 126 ARG A N 1
ATOM 1041 C CA . ARG A 1 126 ? 21.648 -38.032 6.940 1.00 50.66 126 ARG A CA 1
ATOM 1042 C C . ARG A 1 126 ? 22.790 -39.015 6.698 1.00 50.66 126 ARG A C 1
ATOM 1044 O O . ARG A 1 126 ? 22.628 -39.968 5.938 1.00 50.66 126 ARG A O 1
ATOM 1051 N N . ARG A 1 127 ? 23.950 -38.760 7.311 1.00 48.31 127 ARG A N 1
ATOM 1052 C CA . ARG A 1 127 ? 24.927 -39.820 7.579 1.00 48.31 127 ARG A CA 1
ATOM 1053 C C . ARG A 1 127 ? 24.180 -40.858 8.408 1.00 48.31 127 ARG A C 1
ATOM 1055 O O . ARG A 1 127 ? 23.714 -40.562 9.504 1.00 48.31 127 ARG A O 1
ATOM 1062 N N . ILE A 1 128 ? 23.968 -42.028 7.821 1.00 53.19 128 ILE A N 1
ATOM 1063 C CA . ILE A 1 128 ? 23.692 -43.228 8.595 1.00 53.19 128 ILE A CA 1
ATOM 1064 C C . ILE A 1 128 ? 25.052 -43.580 9.182 1.00 53.19 128 ILE A C 1
ATOM 1066 O O . ILE A 1 128 ? 25.925 -44.063 8.462 1.00 53.19 128 ILE A O 1
ATOM 1070 N N . ASP A 1 129 ? 25.257 -43.220 10.443 1.00 51.31 129 ASP A N 1
ATOM 1071 C CA . ASP A 1 129 ? 26.352 -43.787 11.212 1.00 51.31 129 ASP A CA 1
ATOM 1072 C C . ASP A 1 129 ? 25.993 -45.263 11.447 1.00 51.31 129 ASP A C 1
ATOM 1074 O O . ASP A 1 129 ? 24.914 -45.575 11.962 1.00 51.31 129 ASP A O 1
ATOM 1078 N N . VAL A 1 130 ? 26.851 -46.146 10.934 1.00 55.28 130 VAL A N 1
ATOM 1079 C CA . VAL A 1 130 ? 26.778 -47.611 11.053 1.00 55.28 130 VAL A CA 1
ATOM 1080 C C . VAL A 1 130 ? 27.609 -48.048 12.247 1.00 55.28 130 VAL A C 1
ATOM 1082 O O . VAL A 1 130 ? 28.704 -47.464 12.419 1.00 55.28 130 VAL A O 1
#

Foldseek 3Di:
DDPPPPDDCLLVVVDFPAWDDDPDVQWTWGQDPQQRFIKIFGNDQAADDDPVCVVVSVVVSVVVLCVVCCVPPNDPWDWDKAQCDDPRRRTGMITIGTPPDDPPVVVVVSVVVCVVPPPDPDPPPPPPPD

Sequence (130 aa):
MNEDTNKCPLCELKTIIHTYDDSDPRWIIMDCMNCILPMVVWREHAMDISEKDSFEMEEALRKVAVCKFMASEGSDFEYYIDKVQREIPDHLHWHARPKGWVFPIHRREMAANVLKNQPIPEKVFRRIDV

Radius of gyration: 17.69 Å; chains: 1; bounding box: 48×59×33 Å

Secondary structure (DSSP, 8-state):
----TT--HHHH----S-EEE--STTEEEEE-TTT-SEEEEESSS-S---HHHHHHHHHHHHHHHHHHHHHHH-TT--EEEE----SSTTS-EEEEEETT--TTHHHHHHHHHHHHHSPPPP--------

pLDDT: mean 84.35, std 16.63, range [43.31, 98.75]